Protein AF-A0A7Y0SDZ8-F1 (afdb_monomer)

Mean predicted aligned error: 5.59 Å

Nearest PDB structures (foldseek):
  5nhk-assembly1_B  TM=7.425E-01  e=3.758E-03  Francisella tularensis
  1mzb-assembly1_A  TM=7.142E-01  e=3.019E-02  Pseudomonas aeruginosa
  5nbc-assembly1_C  TM=6.866E-01  e=3.425E-02  Francisella tularensis
  3eyy-assembly1_B  TM=7.352E-01  e=9.407E-02  Streptomyces coelicolor
  4ray-assembly1_A  TM=6.867E-01  e=6.046E-02  Magnetospirillum gryphiswaldense MSR-1 v2

pLDDT: mean 86.39, std 11.88, range [37.25, 95.19]

Secondary structure (DSSP, 8-state):
------HHHHHHHHHHHHHHS-SSS-EEHHHHHHHHHHTT----HHHHHHHHHHHHHHS-EEEE-SSSSPEEEE-TT----

Sequence (81 aa):
MAKKSSTQESLALAFEILKRIPKSHQVTAKELHQQLQHIGVERDLRTIQRNLEMLCDHFDILRDERSKPYGYRWNKSSEGI

Structure (mmCIF, N/CA/C/O backbone):
data_AF-A0A7Y0SDZ8-F1
#
_entry.id   AF-A0A7Y0SDZ8-F1
#
loop_
_atom_site.group_PDB
_atom_site.id
_atom_site.type_symbol
_atom_site.label_atom_id
_atom_site.label_alt_id
_atom_site.label_comp_id
_atom_site.label_asym_id
_atom_site.label_entity_id
_atom_site.label_seq_id
_atom_site.pdbx_PDB_ins_code
_atom_site.Cartn_x
_atom_site.Cartn_y
_atom_site.Cartn_z
_atom_site.occupancy
_atom_site.B_iso_or_equiv
_atom_site.auth_seq_id
_atom_site.auth_comp_id
_atom_site.auth_asym_id
_atom_site.auth_atom_id
_atom_site.pdbx_PDB_model_num
ATOM 1 N N . MET A 1 1 ? -5.236 9.935 22.854 1.00 37.25 1 MET A N 1
ATOM 2 C CA . MET A 1 1 ? -4.280 8.890 23.283 1.00 37.25 1 MET A CA 1
ATOM 3 C C . MET A 1 1 ? -4.274 7.800 22.225 1.00 37.25 1 MET A C 1
ATOM 5 O O . MET A 1 1 ? -5.346 7.309 21.899 1.00 37.25 1 MET A O 1
ATOM 9 N N . ALA A 1 2 ? -3.124 7.482 21.626 1.00 48.97 2 ALA A N 1
ATOM 10 C CA . ALA A 1 2 ? -3.048 6.448 20.595 1.00 48.97 2 ALA A CA 1
ATOM 11 C C . ALA A 1 2 ? -3.261 5.074 21.247 1.00 48.97 2 ALA A C 1
ATOM 13 O O . ALA A 1 2 ? -2.410 4.601 22.002 1.00 48.97 2 ALA A O 1
ATOM 14 N N . LYS A 1 3 ? -4.425 4.464 21.006 1.00 56.84 3 LYS A N 1
ATOM 15 C CA . LYS A 1 3 ? -4.705 3.081 21.398 1.00 56.84 3 LYS A CA 1
ATOM 16 C C . LYS A 1 3 ? -3.655 2.219 20.694 1.00 56.84 3 LYS A C 1
ATOM 18 O O . LYS A 1 3 ? -3.606 2.222 19.466 1.00 56.84 3 LYS A O 1
ATOM 23 N N . LYS A 1 4 ? -2.766 1.560 21.448 1.00 55.88 4 LYS A N 1
ATOM 24 C CA . LYS A 1 4 ? -1.842 0.578 20.866 1.00 55.88 4 LYS A CA 1
ATOM 25 C C . LYS A 1 4 ? -2.712 -0.451 20.157 1.00 55.88 4 LYS A C 1
ATOM 27 O O . LYS A 1 4 ? -3.519 -1.100 20.821 1.00 55.88 4 LYS A O 1
ATOM 32 N N . SER A 1 5 ? -2.601 -0.532 18.836 1.00 62.19 5 SER A N 1
ATOM 33 C CA . SER A 1 5 ? -3.353 -1.519 18.081 1.00 62.19 5 SER A CA 1
ATOM 34 C C . SER A 1 5 ? -2.910 -2.903 18.536 1.00 62.19 5 SER A C 1
ATOM 36 O O . SER A 1 5 ? -1.710 -3.180 18.619 1.00 62.19 5 SER A O 1
ATOM 38 N N . SER A 1 6 ? -3.873 -3.755 18.880 1.00 81.00 6 SER A N 1
ATOM 39 C CA . SER A 1 6 ? -3.583 -5.153 19.198 1.00 81.00 6 SER A CA 1
ATOM 40 C C . SER A 1 6 ? -2.881 -5.791 17.996 1.00 81.00 6 SER A C 1
ATOM 42 O O . SER A 1 6 ? -3.148 -5.415 16.853 1.00 81.00 6 SER A O 1
ATOM 44 N N . THR A 1 7 ? -1.998 -6.769 18.216 1.00 83.00 7 THR A N 1
ATOM 45 C CA . THR A 1 7 ? -1.329 -7.510 17.129 1.00 83.00 7 THR A CA 1
ATOM 46 C C . THR A 1 7 ? -2.336 -7.999 16.082 1.00 83.00 7 THR A C 1
ATOM 48 O O . THR A 1 7 ? -2.069 -7.930 14.886 1.00 83.00 7 THR A O 1
ATOM 51 N N . GLN A 1 8 ? -3.534 -8.393 16.525 1.00 86.06 8 GLN A N 1
ATOM 52 C CA . GLN A 1 8 ? -4.649 -8.784 15.661 1.00 86.06 8 GLN A CA 1
ATOM 53 C C . GLN A 1 8 ? -5.144 -7.651 14.749 1.00 86.06 8 GLN A C 1
ATOM 55 O O . GLN A 1 8 ? -5.371 -7.882 13.567 1.00 86.06 8 GLN A O 1
ATOM 60 N N . GLU A 1 9 ? -5.282 -6.425 15.261 1.00 85.56 9 GLU A N 1
ATOM 61 C CA . GLU A 1 9 ? -5.720 -5.267 14.468 1.00 85.56 9 GLU A CA 1
ATOM 62 C C . GLU A 1 9 ? -4.660 -4.867 13.435 1.00 85.56 9 GLU A C 1
ATOM 64 O O . GLU A 1 9 ? -4.995 -4.479 12.318 1.00 85.56 9 GLU A O 1
ATOM 69 N N . SER A 1 10 ? -3.379 -4.972 13.800 1.00 86.06 10 SER A N 1
ATOM 70 C CA . SER A 1 10 ? -2.262 -4.707 12.888 1.00 86.06 10 SER A CA 1
ATOM 71 C C . SER A 1 10 ? -2.196 -5.747 11.763 1.00 86.06 10 SER A C 1
ATOM 73 O O . SER A 1 10 ? -2.025 -5.379 10.604 1.00 86.06 10 SER A O 1
ATOM 75 N N . LEU A 1 11 ? -2.398 -7.032 12.080 1.00 89.94 11 LEU A N 1
ATOM 76 C CA . LEU A 1 11 ? -2.480 -8.100 11.077 1.00 89.94 11 LEU A CA 1
ATOM 77 C C . LEU A 1 11 ? -3.690 -7.918 10.159 1.00 89.94 11 LEU A C 1
ATOM 79 O O . LEU A 1 11 ? -3.542 -7.982 8.942 1.00 89.94 11 LEU A O 1
ATOM 83 N N . ALA A 1 12 ? -4.869 -7.638 10.720 1.00 90.62 12 ALA A N 1
ATOM 84 C CA . ALA A 1 12 ? -6.071 -7.376 9.933 1.00 90.62 12 ALA A CA 1
ATOM 85 C C . ALA A 1 12 ? -5.857 -6.208 8.958 1.00 90.62 12 ALA A C 1
ATOM 87 O O . ALA A 1 12 ? -6.183 -6.324 7.780 1.00 90.62 12 ALA A O 1
ATOM 88 N N . LEU A 1 13 ? -5.232 -5.118 9.416 1.00 91.31 13 LEU A N 1
ATOM 89 C CA . LEU A 1 13 ? -4.874 -3.994 8.554 1.00 91.31 13 LEU A CA 1
ATOM 90 C C . LEU A 1 13 ? -3.926 -4.409 7.421 1.00 91.31 13 LEU A C 1
ATOM 92 O O . LEU A 1 13 ? -4.155 -4.033 6.274 1.00 91.31 13 LEU A O 1
ATOM 96 N N . ALA A 1 14 ? -2.880 -5.178 7.728 1.00 91.88 14 ALA A N 1
ATOM 97 C CA . ALA A 1 14 ? -1.930 -5.657 6.728 1.00 91.88 14 ALA A CA 1
ATOM 98 C C . ALA A 1 14 ? -2.623 -6.512 5.651 1.00 91.88 14 ALA A C 1
ATOM 100 O O . ALA A 1 14 ? -2.395 -6.298 4.461 1.00 91.88 14 ALA A O 1
ATOM 101 N N . PHE A 1 15 ? -3.535 -7.408 6.044 1.00 92.38 15 PHE A N 1
ATOM 102 C CA . PHE A 1 15 ? -4.340 -8.188 5.099 1.00 92.38 15 PHE A CA 1
ATOM 103 C C . PHE A 1 15 ? -5.265 -7.317 4.248 1.00 92.38 15 PHE A C 1
ATOM 105 O O . PHE A 1 15 ? -5.384 -7.536 3.043 1.00 92.38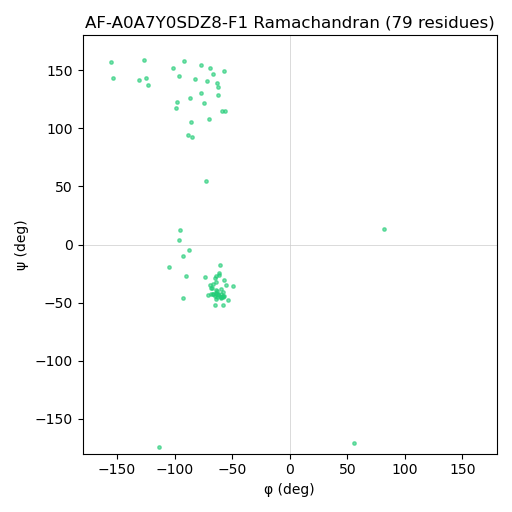 15 PHE A O 1
ATOM 112 N N . GLU A 1 16 ? -5.906 -6.313 4.842 1.00 93.75 16 GLU A N 1
ATOM 113 C CA . GLU A 1 16 ? -6.774 -5.407 4.092 1.00 93.75 16 GLU A CA 1
ATOM 114 C C . GLU A 1 16 ? -5.987 -4.545 3.093 1.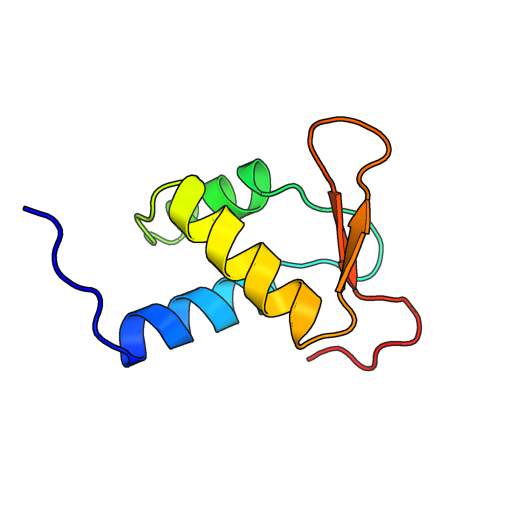00 93.75 16 GLU A C 1
ATOM 116 O O . GLU A 1 16 ? -6.487 -4.281 1.998 1.00 93.75 16 GLU A O 1
ATOM 121 N N . ILE A 1 17 ? -4.748 -4.160 3.415 1.00 93.44 17 ILE A N 1
ATOM 122 C CA . ILE A 1 17 ? -3.839 -3.510 2.462 1.00 93.44 17 ILE A CA 1
ATOM 123 C C . ILE A 1 17 ? -3.486 -4.479 1.329 1.00 93.44 17 ILE A C 1
ATOM 125 O O . ILE A 1 17 ? -3.687 -4.134 0.167 1.00 93.44 17 ILE A O 1
ATOM 129 N N . LEU A 1 18 ? -3.025 -5.694 1.650 1.00 92.50 18 LEU A N 1
ATOM 130 C CA . LEU A 1 18 ? -2.621 -6.706 0.664 1.00 92.50 18 LEU A CA 1
ATOM 131 C C . LEU A 1 18 ? -3.711 -6.987 -0.377 1.00 92.50 18 LEU A C 1
ATOM 133 O O . LEU A 1 18 ? -3.439 -6.954 -1.577 1.00 92.50 18 LEU A O 1
ATOM 137 N N . LYS A 1 19 ? -4.957 -7.189 0.071 1.00 91.50 19 LYS A N 1
ATOM 138 C CA . LYS A 1 19 ? -6.115 -7.450 -0.804 1.00 91.50 19 LYS A CA 1
ATOM 139 C C . LYS A 1 19 ? -6.426 -6.312 -1.778 1.00 91.50 19 LYS A C 1
ATOM 141 O O . LYS A 1 19 ? -7.069 -6.540 -2.797 1.00 91.50 19 LYS A O 1
ATOM 146 N N . ARG A 1 20 ? -6.033 -5.080 -1.450 1.00 92.12 20 ARG A N 1
ATOM 147 C CA . ARG A 1 20 ? -6.315 -3.883 -2.259 1.00 92.12 20 ARG A CA 1
ATOM 148 C C . ARG A 1 20 ? -5.200 -3.547 -3.238 1.00 92.12 20 ARG A C 1
ATOM 150 O O . ARG A 1 20 ? -5.394 -2.684 -4.092 1.00 92.12 20 ARG A O 1
ATOM 157 N N . ILE A 1 21 ? -4.044 -4.201 -3.133 1.00 92.75 21 ILE A N 1
ATOM 158 C CA . ILE A 1 21 ? -2.957 -3.997 -4.083 1.00 92.75 21 ILE A CA 1
ATOM 159 C C . ILE A 1 21 ? -3.328 -4.705 -5.399 1.00 92.75 21 ILE A C 1
ATOM 161 O O . ILE A 1 21 ? -3.571 -5.911 -5.406 1.00 92.75 21 ILE A O 1
ATOM 165 N N . PRO A 1 22 ? -3.391 -3.981 -6.525 1.00 91.44 22 PRO A N 1
ATOM 166 C CA . PRO A 1 22 ? -3.743 -4.533 -7.829 1.00 91.44 22 PRO A CA 1
ATOM 167 C C . PRO A 1 22 ? -2.575 -5.302 -8.467 1.00 91.44 22 PRO A C 1
ATOM 169 O O . PRO A 1 22 ? -1.403 -5.008 -8.224 1.00 91.44 22 PRO A O 1
ATOM 172 N N . LYS A 1 23 ? -2.896 -6.261 -9.347 1.00 89.25 23 LYS A N 1
ATOM 173 C CA . LYS A 1 23 ? -1.914 -6.937 -10.223 1.00 89.25 23 LYS A CA 1
ATOM 174 C C . LYS A 1 23 ? -1.731 -6.234 -11.581 1.00 89.25 23 LYS A C 1
ATOM 176 O O . LYS A 1 23 ? -0.682 -6.352 -12.210 1.00 89.25 23 LYS A O 1
ATOM 181 N N . SER A 1 24 ? -2.757 -5.527 -12.063 1.00 86.88 24 SER A N 1
ATOM 182 C CA . SER A 1 24 ? -2.815 -4.968 -13.426 1.00 86.88 24 SER A CA 1
ATOM 183 C C . SER A 1 24 ? -2.306 -3.527 -13.525 1.00 86.88 24 SER A C 1
ATOM 185 O O . SER A 1 24 ? -1.518 -3.216 -14.420 1.00 86.88 24 SER A O 1
ATOM 187 N N . HIS A 1 25 ? -2.734 -2.657 -12.610 1.00 88.81 25 HIS A N 1
ATOM 188 C CA . HIS A 1 25 ? -2.326 -1.253 -12.520 1.00 88.81 25 HIS A CA 1
ATOM 189 C C . HIS A 1 25 ? -1.526 -0.996 -11.235 1.00 88.81 25 HIS A C 1
ATOM 191 O O . HIS A 1 25 ? -1.178 -1.935 -10.530 1.00 88.81 25 HIS A O 1
ATOM 197 N N . GLN A 1 26 ? -1.182 0.261 -10.953 1.00 91.94 26 GLN A N 1
ATOM 198 C CA . GLN A 1 26 ? -0.570 0.676 -9.687 1.00 91.94 26 GLN A CA 1
ATOM 199 C C . GLN A 1 26 ? -1.631 1.313 -8.785 1.00 91.94 26 GLN A C 1
ATOM 201 O O . GLN A 1 26 ? -2.608 1.864 -9.288 1.00 91.94 26 GLN A O 1
ATOM 206 N N . VAL A 1 27 ? -1.449 1.225 -7.472 1.00 94.62 27 VAL A N 1
ATOM 207 C CA . VAL A 1 27 ? -2.240 1.950 -6.470 1.00 94.62 27 VAL A CA 1
ATOM 208 C C . VAL A 1 27 ? -1.305 2.745 -5.575 1.00 94.62 27 VAL A C 1
ATOM 210 O O . VAL A 1 27 ? -0.218 2.289 -5.248 1.00 94.62 27 VAL A O 1
ATOM 213 N N . THR A 1 28 ? -1.697 3.934 -5.158 1.00 95.12 28 THR A N 1
ATOM 214 C CA . THR A 1 28 ? -0.911 4.775 -4.258 1.00 95.12 28 THR A CA 1
ATOM 215 C C . THR A 1 28 ? -1.292 4.523 -2.801 1.00 95.12 28 THR A C 1
ATOM 217 O O . THR A 1 28 ? -2.414 4.126 -2.479 1.00 95.12 28 THR A O 1
ATOM 220 N N . ALA A 1 29 ? -0.388 4.847 -1.874 1.00 94.50 29 ALA A N 1
ATOM 221 C CA . ALA A 1 29 ? -0.697 4.793 -0.441 1.00 94.50 29 ALA A CA 1
ATOM 222 C C . ALA A 1 29 ? -1.907 5.673 -0.062 1.00 94.50 29 ALA A C 1
ATOM 224 O O . ALA A 1 29 ? -2.646 5.347 0.865 1.00 94.50 29 ALA A O 1
ATOM 225 N N . LYS A 1 30 ? -2.127 6.781 -0.788 1.00 94.31 30 LYS A N 1
ATOM 226 C CA . LYS A 1 30 ? -3.261 7.687 -0.568 1.00 94.31 30 LYS A CA 1
ATOM 227 C C . LYS A 1 30 ? -4.585 7.050 -0.994 1.00 94.31 30 LYS A C 1
ATOM 229 O O 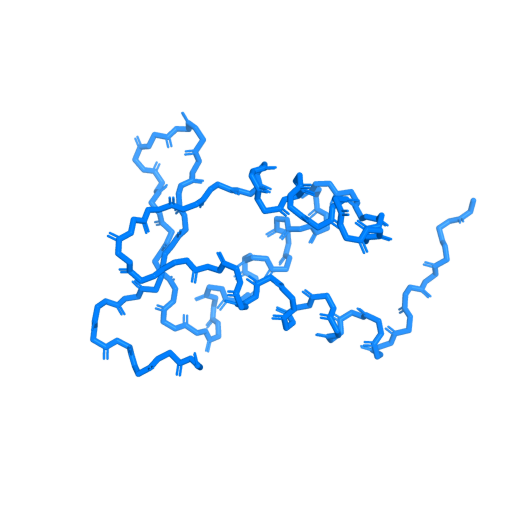. LYS A 1 30 ? -5.556 7.156 -0.253 1.00 94.31 30 LYS A O 1
ATOM 234 N N . GLU A 1 31 ? -4.614 6.375 -2.139 1.00 95.06 31 GLU A N 1
ATOM 235 C CA . GLU A 1 31 ? -5.802 5.645 -2.602 1.00 95.06 31 GLU A CA 1
ATOM 236 C C . GLU A 1 31 ? -6.133 4.485 -1.662 1.00 95.06 31 GLU A C 1
ATOM 238 O O . GLU A 1 31 ? -7.282 4.345 -1.253 1.00 95.06 31 GLU A O 1
ATOM 243 N N . LEU A 1 32 ? -5.127 3.714 -1.233 1.00 94.62 32 LEU A N 1
ATOM 244 C CA . LEU A 1 32 ? -5.314 2.654 -0.237 1.00 94.62 32 LEU A CA 1
ATOM 245 C C . LEU A 1 32 ? -5.888 3.204 1.071 1.00 94.62 32 LEU A C 1
ATOM 247 O O . LEU A 1 32 ? -6.841 2.652 1.611 1.00 94.62 32 LEU A O 1
ATOM 251 N N . HIS A 1 33 ? -5.354 4.325 1.556 1.00 95.19 33 HIS A N 1
ATOM 252 C CA . HIS A 1 33 ? -5.876 4.998 2.741 1.00 95.19 33 HIS A CA 1
ATOM 253 C C . HIS A 1 33 ? -7.342 5.420 2.565 1.00 95.19 33 HIS A C 1
ATOM 255 O O . HIS A 1 33 ? -8.157 5.155 3.442 1.00 95.19 33 HIS A O 1
ATOM 261 N N . GLN A 1 34 ? -7.710 6.013 1.426 1.00 94.88 34 GLN A N 1
ATOM 262 C CA . GLN A 1 34 ? -9.101 6.385 1.139 1.00 94.88 34 GLN A CA 1
ATOM 263 C C . GLN A 1 34 ? -10.031 5.164 1.078 1.00 94.88 34 GLN A C 1
ATOM 265 O O . GLN A 1 34 ? -11.123 5.196 1.642 1.00 94.88 34 GLN A O 1
ATOM 270 N N . GLN A 1 35 ? -9.596 4.071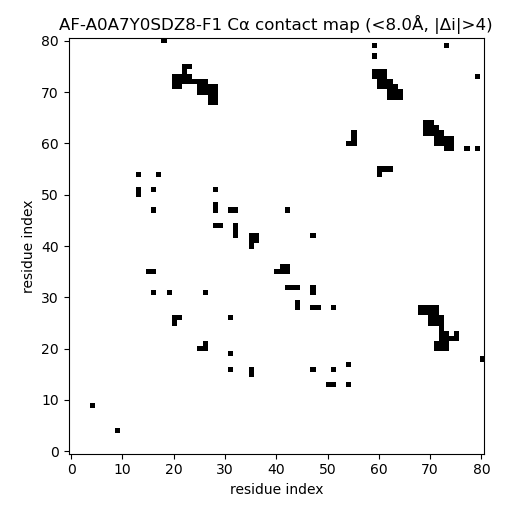 0.445 1.00 93.69 35 GLN A N 1
ATOM 271 C CA . GLN A 1 35 ? -10.361 2.821 0.382 1.00 93.69 35 GLN A CA 1
ATOM 272 C C . GLN A 1 35 ? -10.559 2.195 1.767 1.00 93.69 35 GLN A C 1
ATOM 274 O O . GLN A 1 35 ? -11.630 1.665 2.058 1.00 93.69 35 GLN A O 1
ATOM 279 N N . LEU A 1 36 ? -9.539 2.252 2.625 1.00 93.44 36 LEU A N 1
ATOM 280 C CA . LEU A 1 36 ? -9.615 1.772 4.005 1.00 93.44 36 LEU A CA 1
ATOM 281 C C . LEU A 1 36 ? -10.551 2.645 4.848 1.00 93.44 36 LEU A C 1
ATOM 283 O O . LEU A 1 36 ? -11.404 2.118 5.554 1.00 93.44 36 LEU A O 1
ATOM 287 N N . GLN A 1 37 ? -10.480 3.969 4.711 1.00 93.56 37 GLN A N 1
ATOM 288 C CA . GLN A 1 37 ? -11.419 4.873 5.378 1.00 93.56 37 GLN A CA 1
ATOM 289 C C . GLN A 1 37 ? -12.869 4.612 4.955 1.00 93.56 37 GLN A C 1
ATOM 291 O O . GLN A 1 37 ? -13.765 4.639 5.795 1.00 93.56 37 GLN A O 1
ATOM 296 N N . HIS A 1 38 ? -13.103 4.301 3.677 1.00 92.31 38 HIS A N 1
ATOM 297 C CA . HIS A 1 38 ? -14.445 4.021 3.162 1.00 92.31 38 HIS A CA 1
ATOM 298 C C . HIS A 1 38 ? -15.089 2.773 3.787 1.00 92.31 38 HIS A C 1
ATOM 300 O O . HIS A 1 38 ? -16.309 2.706 3.897 1.00 92.31 38 HIS A O 1
ATOM 306 N N . ILE A 1 39 ? -14.284 1.806 4.237 1.00 90.31 39 ILE A N 1
ATOM 307 C CA . ILE A 1 39 ? -14.769 0.614 4.950 1.00 90.31 39 ILE A CA 1
ATOM 308 C C . ILE A 1 39 ? -14.719 0.764 6.482 1.00 90.31 39 ILE A C 1
ATOM 310 O O . ILE A 1 39 ? -14.844 -0.226 7.199 1.00 90.31 39 ILE A O 1
ATOM 314 N N . GLY A 1 40 ? -14.507 1.981 6.995 1.00 89.75 40 GLY A N 1
ATOM 315 C CA . GLY A 1 40 ? -14.462 2.268 8.434 1.00 89.75 40 GLY A CA 1
ATOM 316 C C . GLY A 1 40 ? -13.122 1.964 9.114 1.00 89.75 40 GLY A C 1
ATOM 317 O O . GLY A 1 40 ? -13.048 1.942 10.342 1.00 89.75 40 GLY A O 1
ATOM 318 N N . VAL A 1 41 ? -12.046 1.734 8.354 1.00 89.00 41 VAL A N 1
ATOM 319 C CA . VAL A 1 41 ? -10.699 1.538 8.908 1.00 89.00 41 VAL A CA 1
ATOM 320 C C . VAL A 1 41 ? -10.009 2.893 9.055 1.00 89.00 41 VAL A C 1
ATOM 322 O O . VAL A 1 41 ? -9.381 3.415 8.134 1.00 89.00 41 VAL A O 1
ATOM 325 N N . GLU A 1 42 ? -10.111 3.462 10.253 1.00 88.00 42 GLU A N 1
ATOM 326 C CA . GLU A 1 42 ? -9.490 4.740 10.600 1.00 88.00 42 GLU A CA 1
ATOM 327 C C . GLU A 1 42 ? -8.031 4.535 11.032 1.00 88.00 42 GLU A C 1
ATOM 329 O O . GLU A 1 42 ? -7.706 4.247 12.193 1.00 88.00 42 GLU A O 1
ATOM 334 N N . ARG A 1 43 ? -7.123 4.638 10.062 1.00 90.50 43 ARG A N 1
ATOM 335 C CA . ARG A 1 43 ? -5.672 4.611 10.271 1.00 90.50 43 ARG A CA 1
ATOM 336 C C . ARG A 1 43 ? -5.044 5.776 9.543 1.00 90.50 43 ARG A C 1
ATOM 338 O O . ARG A 1 43 ? -5.465 6.104 8.445 1.00 90.50 43 ARG A O 1
ATOM 345 N N . ASP A 1 44 ? -4.035 6.384 10.149 1.00 91.31 44 ASP A N 1
ATOM 346 C CA . ASP A 1 44 ? -3.324 7.483 9.516 1.00 91.31 44 ASP A CA 1
ATOM 347 C C . ASP A 1 44 ? -2.498 6.993 8.317 1.00 91.31 44 ASP A C 1
ATOM 349 O O . ASP A 1 44 ? -2.017 5.855 8.274 1.00 91.31 44 ASP A O 1
ATOM 353 N N . LEU A 1 45 ? -2.290 7.886 7.349 1.00 92.19 45 LEU A N 1
ATOM 354 C CA . LEU A 1 45 ? -1.536 7.593 6.132 1.00 92.19 45 LEU A CA 1
ATOM 355 C C . LEU A 1 45 ? -0.122 7.063 6.420 1.00 92.19 45 LEU A C 1
ATOM 357 O O . LEU A 1 45 ? 0.359 6.195 5.694 1.00 92.19 45 LEU A O 1
ATOM 361 N N . ARG A 1 46 ? 0.540 7.538 7.483 1.00 91.31 46 ARG A N 1
ATOM 362 C CA . ARG A 1 46 ? 1.892 7.093 7.843 1.00 91.31 46 ARG A CA 1
ATOM 363 C C . ARG A 1 46 ? 1.895 5.648 8.345 1.00 91.31 46 ARG A C 1
ATOM 365 O O . ARG A 1 46 ? 2.827 4.909 8.033 1.00 91.31 46 ARG A O 1
ATOM 372 N N . THR A 1 47 ? 0.854 5.209 9.047 1.00 91.56 47 THR A N 1
ATOM 373 C CA . THR A 1 47 ? 0.659 3.794 9.389 1.00 91.56 47 THR A CA 1
ATOM 374 C C . THR A 1 47 ? 0.458 2.937 8.139 1.00 91.56 47 THR A C 1
ATOM 376 O O . THR A 1 47 ? 1.069 1.873 8.040 1.00 91.56 47 THR A O 1
ATOM 379 N N . ILE A 1 48 ? -0.324 3.398 7.156 1.00 92.88 48 ILE A N 1
ATOM 380 C CA . ILE A 1 48 ? -0.509 2.676 5.883 1.00 92.88 48 ILE A CA 1
ATOM 381 C C . ILE A 1 48 ? 0.814 2.557 5.122 1.00 92.88 48 ILE A C 1
ATOM 383 O O . ILE A 1 48 ? 1.169 1.468 4.684 1.00 92.88 48 ILE A O 1
ATOM 387 N N . GLN A 1 49 ? 1.579 3.646 5.030 1.00 92.81 49 GLN A N 1
ATOM 388 C CA . GLN A 1 49 ? 2.895 3.664 4.383 1.00 92.81 49 GLN A CA 1
ATOM 389 C C . GLN A 1 49 ? 3.886 2.701 5.045 1.00 92.81 49 GLN A C 1
ATOM 391 O O . GLN A 1 49 ? 4.527 1.929 4.347 1.00 92.81 49 GLN A O 1
ATOM 396 N N . ARG A 1 50 ? 3.969 2.682 6.382 1.00 92.50 50 ARG A N 1
ATOM 397 C CA . ARG A 1 50 ? 4.853 1.749 7.105 1.00 92.50 50 ARG A CA 1
ATOM 398 C C . ARG A 1 50 ? 4.470 0.285 6.897 1.00 92.50 50 ARG A C 1
ATOM 400 O O . ARG A 1 50 ? 5.349 -0.562 6.785 1.00 92.50 50 ARG A O 1
ATOM 407 N N . ASN A 1 51 ? 3.170 -0.020 6.877 1.00 92.69 51 ASN A N 1
ATOM 408 C CA . ASN A 1 51 ? 2.711 -1.374 6.571 1.00 92.69 51 ASN A CA 1
ATOM 409 C C . ASN A 1 51 ? 3.028 -1.730 5.119 1.00 92.69 51 ASN A C 1
ATOM 411 O O . ASN A 1 51 ? 3.521 -2.818 4.879 1.00 92.69 51 ASN A O 1
ATOM 415 N N . LEU A 1 52 ? 2.817 -0.816 4.169 1.00 92.56 52 LEU A N 1
ATOM 416 C CA . LEU A 1 52 ? 3.195 -1.021 2.769 1.00 92.56 52 LEU A CA 1
ATOM 417 C C . LEU A 1 52 ? 4.686 -1.307 2.603 1.00 92.56 52 LEU A C 1
ATOM 419 O O . LEU A 1 52 ? 5.023 -2.225 1.871 1.00 92.56 52 LEU A O 1
ATOM 423 N N . GLU A 1 53 ? 5.558 -0.562 3.284 1.00 92.25 53 GLU A N 1
ATOM 424 C CA . GLU A 1 53 ? 7.005 -0.815 3.280 1.00 92.25 53 GLU A CA 1
ATOM 425 C C . GLU A 1 53 ? 7.315 -2.229 3.774 1.00 92.25 53 GLU A 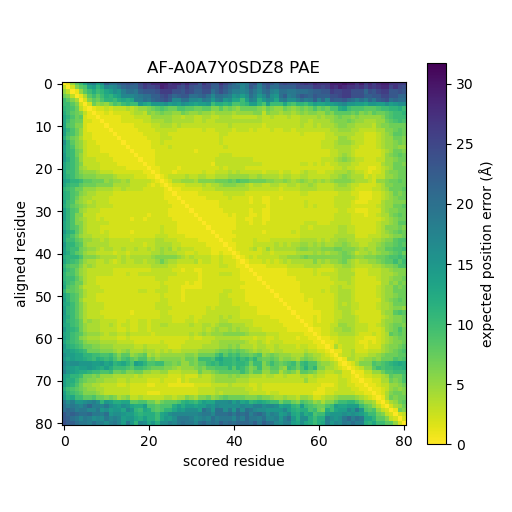C 1
ATOM 427 O O . GLU A 1 53 ? 7.916 -3.009 3.044 1.00 92.25 53 GLU A O 1
ATOM 432 N N . MET A 1 54 ? 6.788 -2.604 4.943 1.00 92.62 54 MET A N 1
ATOM 433 C CA . MET A 1 54 ? 6.950 -3.959 5.476 1.00 92.62 54 MET A CA 1
ATOM 434 C C . MET A 1 54 ? 6.411 -5.030 4.517 1.00 92.62 54 MET A C 1
ATOM 436 O O . MET A 1 54 ? 7.051 -6.057 4.326 1.00 92.62 54 MET A O 1
ATOM 440 N N . LEU A 1 55 ? 5.262 -4.801 3.881 1.00 92.56 55 LEU A N 1
ATOM 441 C CA . LEU A 1 55 ? 4.683 -5.745 2.929 1.00 92.56 55 LEU A CA 1
ATOM 442 C C . LEU A 1 55 ? 5.529 -5.867 1.655 1.00 92.56 55 LEU A C 1
ATOM 444 O O . LEU A 1 55 ? 5.674 -6.972 1.150 1.00 92.56 55 LEU A O 1
ATOM 448 N N . CYS A 1 56 ? 6.115 -4.778 1.155 1.00 91.38 56 CYS A N 1
ATOM 449 C CA . CYS A 1 56 ? 7.034 -4.833 0.013 1.00 91.38 56 CYS A CA 1
ATOM 450 C C . CYS A 1 56 ? 8.304 -5.631 0.331 1.00 91.38 56 CYS A C 1
ATOM 452 O O . CYS A 1 56 ? 8.838 -6.284 -0.556 1.00 91.38 56 CYS A O 1
ATOM 454 N N . ASP A 1 57 ? 8.765 -5.608 1.584 1.00 91.44 57 ASP A N 1
ATOM 455 C CA . ASP A 1 57 ? 9.941 -6.376 2.004 1.00 91.44 57 ASP A CA 1
ATOM 456 C C . ASP A 1 57 ? 9.659 -7.888 2.107 1.00 91.44 57 ASP A C 1
ATOM 458 O O . ASP A 1 57 ? 10.574 -8.697 1.963 1.00 91.44 57 ASP A O 1
ATOM 462 N N . HIS A 1 58 ? 8.407 -8.283 2.376 1.00 90.69 58 HIS A N 1
ATOM 463 C CA . HIS A 1 58 ? 8.028 -9.685 2.621 1.00 90.69 58 HIS A CA 1
ATOM 464 C C . HIS A 1 58 ? 7.288 -10.353 1.453 1.00 90.69 58 HIS A C 1
ATOM 466 O O . HIS A 1 58 ? 7.219 -11.580 1.402 1.00 90.69 58 HIS A O 1
ATOM 472 N N . PHE A 1 59 ? 6.711 -9.575 0.539 1.00 90.00 59 PHE A N 1
ATOM 473 C CA . PHE A 1 59 ? 5.919 -10.056 -0.593 1.00 90.00 59 PHE A CA 1
ATOM 474 C C . PHE A 1 59 ? 6.456 -9.486 -1.907 1.00 90.00 59 PHE A C 1
ATOM 476 O O . PHE A 1 59 ? 7.065 -8.421 -1.923 1.00 90.00 59 PHE A O 1
ATOM 483 N N . ASP A 1 60 ? 6.149 -10.139 -3.033 1.00 90.62 60 ASP A N 1
ATOM 484 C CA . ASP A 1 60 ? 6.513 -9.684 -4.386 1.00 90.62 60 ASP A CA 1
ATOM 485 C C . ASP A 1 60 ? 5.683 -8.467 -4.853 1.00 90.62 60 ASP A C 1
ATOM 487 O O . ASP A 1 60 ? 5.032 -8.472 -5.906 1.00 90.62 60 ASP A O 1
ATOM 491 N N . ILE A 1 61 ? 5.680 -7.405 -4.053 1.00 92.12 61 ILE A N 1
ATOM 492 C CA . ILE A 1 61 ? 5.037 -6.132 -4.346 1.00 92.12 61 ILE A CA 1
ATOM 493 C C . ILE A 1 61 ? 6.104 -5.182 -4.874 1.00 92.12 61 ILE A C 1
ATOM 495 O O . ILE A 1 61 ? 7.101 -4.879 -4.225 1.00 92.12 61 ILE A O 1
ATOM 499 N N . LEU A 1 62 ? 5.869 -4.672 -6.074 1.00 90.75 62 LEU A N 1
ATOM 500 C CA . LEU A 1 62 ? 6.706 -3.669 -6.700 1.00 90.75 62 LEU A CA 1
ATOM 501 C C . LEU A 1 62 ? 6.251 -2.279 -6.261 1.00 90.75 62 LEU A C 1
ATOM 503 O O . LEU A 1 62 ? 5.091 -1.903 -6.457 1.00 90.75 62 LEU A O 1
ATOM 507 N N . ARG A 1 63 ? 7.202 -1.504 -5.741 1.00 91.25 63 ARG A N 1
ATOM 508 C CA . ARG A 1 63 ? 7.062 -0.073 -5.474 1.00 91.25 63 ARG A CA 1
ATOM 509 C C . ARG A 1 63 ? 7.691 0.719 -6.62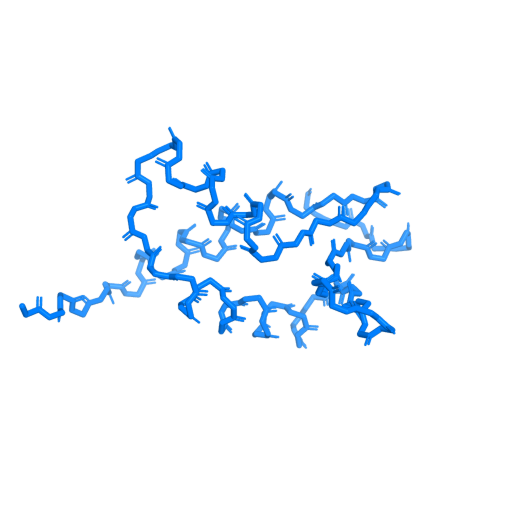0 1.00 91.25 63 ARG A C 1
ATOM 511 O O . ARG A 1 63 ? 8.888 0.623 -6.871 1.00 91.25 63 ARG A O 1
ATOM 518 N N . ASP A 1 64 ? 6.878 1.493 -7.326 1.00 88.31 64 ASP A N 1
ATOM 519 C CA . ASP A 1 64 ? 7.330 2.433 -8.346 1.00 88.31 64 ASP A CA 1
ATOM 520 C C . ASP A 1 64 ? 7.699 3.768 -7.690 1.00 88.31 64 ASP A C 1
ATOM 522 O O . ASP A 1 64 ? 6.838 4.545 -7.270 1.00 88.31 64 ASP A O 1
ATOM 526 N N . GLU A 1 65 ? 9.004 4.015 -7.583 1.00 86.69 65 GLU A N 1
ATOM 527 C CA . GLU A 1 65 ? 9.567 5.235 -7.000 1.00 86.69 65 GLU A CA 1
ATOM 528 C C . GLU A 1 65 ? 9.934 6.298 -8.044 1.00 86.69 65 GLU A C 1
ATOM 530 O O . GLU A 1 65 ? 10.470 7.348 -7.691 1.00 86.69 65 GLU A O 1
ATOM 535 N N . ARG A 1 66 ? 9.643 6.063 -9.333 1.00 84.12 66 ARG A N 1
ATOM 536 C CA . ARG A 1 66 ? 10.061 6.958 -10.428 1.00 84.12 66 ARG A CA 1
ATOM 537 C C . ARG A 1 66 ? 9.413 8.332 -10.347 1.00 84.12 66 ARG A C 1
ATOM 539 O O . ARG A 1 66 ? 9.961 9.307 -10.856 1.00 84.12 66 ARG A O 1
ATOM 546 N N . SER A 1 67 ? 8.219 8.425 -9.771 1.00 79.31 67 SER A N 1
ATOM 547 C CA . SER A 1 67 ? 7.483 9.680 -9.631 1.00 79.31 67 SER A CA 1
ATOM 548 C C . SER A 1 67 ? 6.551 9.621 -8.431 1.00 79.31 67 SER A C 1
ATOM 550 O O . SER A 1 67 ? 5.967 8.584 -8.132 1.00 79.31 67 SER A O 1
ATOM 552 N N . LYS A 1 68 ? 6.412 10.745 -7.723 1.00 82.00 68 LYS A N 1
ATOM 553 C CA . LYS A 1 68 ? 5.416 10.867 -6.657 1.00 82.00 68 LYS A CA 1
ATOM 554 C C . LYS A 1 68 ? 4.048 11.199 -7.263 1.00 82.00 68 LYS A C 1
ATOM 556 O O . LYS A 1 68 ? 3.994 12.040 -8.160 1.00 82.00 68 LYS A O 1
ATOM 561 N N . PRO A 1 69 ? 2.953 10.641 -6.723 1.00 84.12 69 PRO 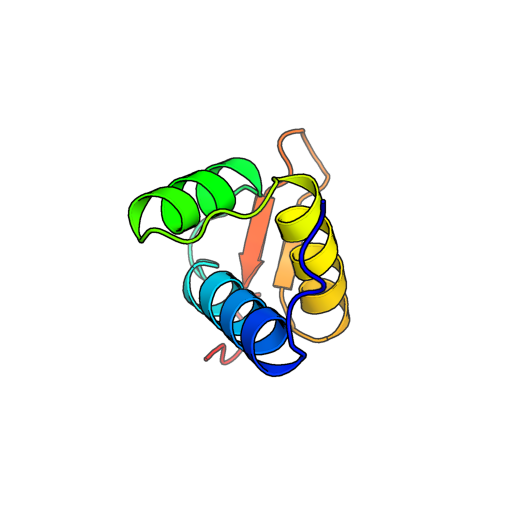A N 1
ATOM 562 C CA . PRO A 1 69 ? 2.903 9.666 -5.626 1.00 84.12 69 PRO A CA 1
ATOM 563 C C . PRO A 1 69 ? 3.396 8.271 -6.049 1.00 84.12 69 PRO A C 1
ATOM 565 O O . PRO A 1 69 ? 3.079 7.817 -7.140 1.00 84.12 69 PRO A O 1
ATOM 568 N N . TYR A 1 70 ? 4.139 7.594 -5.164 1.00 90.31 70 TYR A N 1
ATOM 569 C CA . TYR A 1 70 ? 4.648 6.246 -5.440 1.00 90.31 70 TYR A CA 1
ATOM 570 C C . TYR A 1 70 ? 3.502 5.256 -5.642 1.00 90.31 70 TYR A C 1
ATOM 572 O O . TYR A 1 70 ? 2.538 5.247 -4.865 1.00 90.31 70 TYR A O 1
ATOM 580 N N . GLY A 1 71 ? 3.642 4.428 -6.673 1.00 92.00 71 GLY A N 1
ATOM 581 C CA . GLY A 1 71 ? 2.694 3.379 -7.017 1.00 92.00 71 GLY A CA 1
ATOM 582 C C . GLY A 1 71 ? 3.116 2.027 -6.453 1.00 92.00 71 GLY A C 1
ATOM 583 O O . GLY A 1 71 ? 4.296 1.706 -6.403 1.00 92.00 71 GLY A O 1
ATOM 584 N N . TYR A 1 72 ? 2.148 1.217 -6.053 1.00 93.62 72 TYR A N 1
ATOM 585 C CA . TYR A 1 72 ? 2.327 -0.131 -5.527 1.00 93.62 72 TYR A CA 1
ATOM 586 C C . TYR A 1 72 ? 1.520 -1.103 -6.378 1.00 93.62 72 TYR A C 1
ATOM 588 O O . TYR A 1 72 ? 0.380 -0.814 -6.749 1.00 93.62 72 TYR A O 1
ATOM 596 N N . ARG A 1 73 ? 2.098 -2.255 -6.706 1.00 92.88 73 ARG A N 1
ATOM 597 C CA . ARG A 1 73 ? 1.407 -3.325 -7.434 1.00 92.88 73 ARG A CA 1
ATOM 598 C C . ARG A 1 73 ? 2.046 -4.668 -7.152 1.00 92.88 73 ARG A C 1
ATOM 600 O O . ARG A 1 73 ? 3.238 -4.727 -6.876 1.00 92.88 73 ARG A O 1
ATOM 607 N N . TRP A 1 74 ? 1.301 -5.745 -7.329 1.00 92.12 74 TRP A N 1
ATOM 608 C CA . TRP A 1 74 ? 1.904 -7.073 -7.374 1.00 92.12 74 TRP A CA 1
ATOM 609 C C . TRP A 1 74 ? 2.791 -7.229 -8.607 1.00 92.12 74 TRP A C 1
ATOM 611 O O . TRP A 1 74 ? 2.502 -6.695 -9.684 1.00 92.12 74 TRP A O 1
ATOM 621 N N . ASN A 1 75 ? 3.866 -7.995 -8.464 1.00 87.56 75 ASN A N 1
ATOM 622 C CA . ASN A 1 75 ? 4.611 -8.481 -9.611 1.00 87.56 75 ASN A CA 1
ATOM 623 C C . ASN A 1 75 ? 3.710 -9.405 -10.454 1.00 87.56 75 ASN A C 1
ATOM 625 O O . ASN A 1 75 ? 2.972 -10.223 -9.910 1.00 87.56 75 ASN A O 1
ATOM 629 N N . LYS A 1 76 ? 3.769 -9.298 -11.788 1.00 73.00 76 LYS A N 1
ATOM 630 C CA . LYS A 1 76 ? 2.949 -10.116 -12.704 1.00 73.00 76 LYS A CA 1
ATOM 631 C C . LYS A 1 76 ? 3.229 -11.615 -12.579 1.00 73.00 76 LYS A C 1
ATOM 633 O O . LYS A 1 76 ? 2.349 -12.409 -12.883 1.00 73.00 76 LYS A O 1
ATOM 638 N N . SER A 1 77 ? 4.437 -11.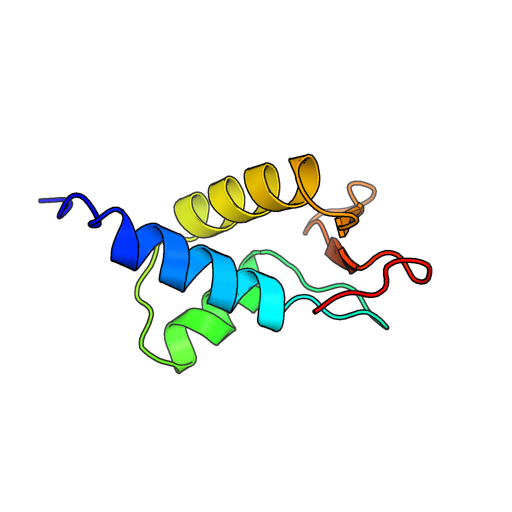971 -12.145 1.00 69.56 77 SER A N 1
ATOM 639 C CA . SER A 1 77 ? 4.838 -13.356 -11.878 1.00 69.56 77 SER A CA 1
ATOM 640 C C . SER A 1 77 ? 4.511 -13.819 -10.458 1.00 69.56 77 SER A C 1
ATOM 642 O O . SER A 1 77 ? 4.742 -14.979 -10.143 1.00 69.56 77 SER A O 1
ATOM 644 N N . SER A 1 78 ? 4.005 -12.933 -9.595 1.00 67.38 78 SER A N 1
ATOM 645 C CA . SER A 1 78 ? 3.588 -13.316 -8.252 1.00 67.38 78 SER A CA 1
ATOM 646 C C . SER A 1 78 ? 2.241 -14.026 -8.326 1.00 67.38 78 SER A C 1
ATOM 648 O O . SER A 1 78 ? 1.282 -13.510 -8.915 1.00 67.38 78 SER A O 1
ATOM 650 N N . GLU A 1 79 ? 2.140 -15.186 -7.677 1.00 60.78 79 GLU A N 1
ATOM 651 C CA . GLU A 1 79 ? 0.866 -15.896 -7.537 1.00 60.78 79 GLU A CA 1
ATOM 652 C C . GLU A 1 79 ? -0.175 -15.042 -6.787 1.00 60.78 79 GLU A C 1
ATOM 654 O O . GLU A 1 79 ? -1.377 -15.201 -7.005 1.00 60.78 79 GLU A O 1
ATOM 659 N N . GLY A 1 80 ? 0.251 -13.997 -6.061 1.00 60.03 80 GLY A N 1
ATOM 660 C CA . GLY A 1 80 ? -0.612 -13.157 -5.230 1.00 60.03 80 GLY A CA 1
ATOM 661 C C . GLY A 1 80 ? -1.388 -13.982 -4.200 1.00 60.03 80 GLY A C 1
ATOM 662 O O . GLY A 1 80 ? -1.128 -15.168 -4.019 1.00 60.03 80 GLY A O 1
ATOM 663 N N . ILE A 1 81 ? -2.338 -13.342 -3.522 1.00 56.00 81 ILE A N 1
ATOM 664 C CA . ILE A 1 81 ? -3.354 -14.030 -2.713 1.00 56.00 81 ILE A CA 1
ATOM 665 C C . ILE A 1 81 ? -4.673 -14.006 -3.480 1.00 56.00 81 ILE A C 1
ATOM 667 O O . ILE A 1 81 ? -4.940 -12.959 -4.121 1.00 56.00 81 ILE A O 1
#

Radius of gyration: 12.52 Å; Cα contacts (8 Å, |Δi|>4): 86; chains: 1; bounding box: 25×27×37 Å

Organism: Vibrio parahaemolyticus (NCBI:txid670)

Foldseek 3Di:
DDDPDDPVNLVVLLVLLLVPAAAPDWDFLVNSCVVCVVVVNDDDSVSSVVSLVVCVVVAQWDWAPVDPPITIHHHNPGPRD

Solvent-accessible surface area (backbone atoms only — not comparable to full-atom values): 4850 Å² total; per-residue (Å²): 130,87,76,80,71,50,72,65,56,53,50,52,50,50,52,58,51,57,75,67,48,34,63,88,56,69,42,33,61,66,56,53,41,50,56,36,44,74,74,70,48,88,65,57,62,68,60,52,46,54,48,50,54,54,44,39,76,76,42,66,42,46,73,43,77,90,48,86,79,43,29,29,18,38,38,84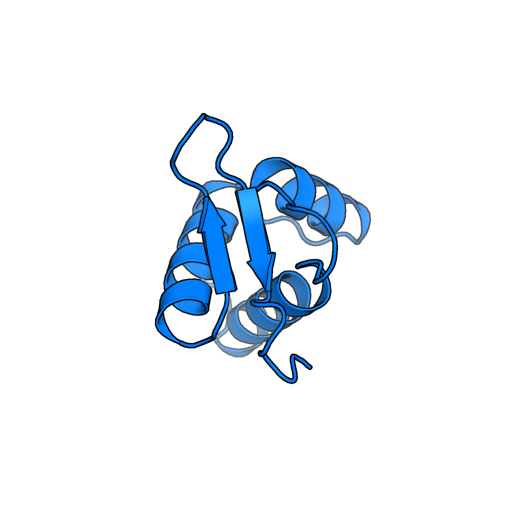,87,46,87,74,132